Protein AF-A0A5B8EFM5-F1 (afdb_monomer_lite)

pLDDT: mean 84.2, std 10.93, range [48.56, 96.25]

Structure (mmCIF, N/CA/C/O backbone):
data_AF-A0A5B8EFM5-F1
#
_entry.id   AF-A0A5B8EFM5-F1
#
loop_
_atom_site.group_PDB
_atom_site.id
_atom_site.type_symbol
_atom_site.label_atom_id
_atom_site.label_alt_id
_atom_site.label_comp_id
_atom_site.label_asym_id
_atom_site.label_entity_id
_atom_site.label_seq_id
_atom_site.pdbx_PDB_ins_code
_atom_site.Cartn_x
_atom_site.Cartn_y
_atom_site.Cartn_z
_atom_site.occupancy
_atom_site.B_iso_or_equiv
_atom_site.auth_seq_id
_atom_site.auth_comp_id
_atom_site.auth_asym_id
_atom_site.auth_atom_id
_atom_site.pdbx_PDB_model_num
ATOM 1 N N . MET A 1 1 ? 14.393 -16.192 -7.386 1.00 62.50 1 MET A N 1
ATOM 2 C CA . MET A 1 1 ? 14.256 -14.739 -7.627 1.00 62.50 1 MET A CA 1
ATOM 3 C C . MET A 1 1 ? 15.315 -13.992 -6.827 1.00 62.50 1 MET A C 1
ATOM 5 O O . MET A 1 1 ? 15.280 -14.021 -5.596 1.00 62.50 1 MET A O 1
ATOM 9 N N . VAL A 1 2 ? 16.277 -13.407 -7.528 1.00 55.16 2 VAL A N 1
ATOM 10 C CA . VAL A 1 2 ? 17.345 -12.538 -7.006 1.00 55.16 2 VAL A CA 1
ATOM 11 C C . VAL A 1 2 ? 17.161 -11.143 -7.610 1.00 55.16 2 VAL A C 1
ATOM 13 O O . VAL A 1 2 ? 16.418 -11.016 -8.587 1.00 55.16 2 VAL A O 1
ATOM 16 N N . ASP A 1 3 ? 17.741 -10.112 -7.007 1.00 62.31 3 ASP A N 1
ATOM 17 C CA . ASP A 1 3 ? 17.784 -8.777 -7.608 1.00 62.31 3 ASP A CA 1
ATOM 18 C C . ASP A 1 3 ? 18.818 -8.694 -8.750 1.00 62.31 3 ASP A C 1
ATOM 20 O O . ASP A 1 3 ? 19.456 -9.688 -9.105 1.00 62.31 3 ASP A O 1
ATOM 24 N N . ASN A 1 4 ? 18.985 -7.501 -9.332 1.00 58.31 4 ASN A N 1
ATOM 25 C CA . ASN A 1 4 ? 19.917 -7.254 -10.441 1.00 58.31 4 ASN A CA 1
ATOM 26 C C . ASN A 1 4 ? 21.401 -7.457 -10.063 1.00 58.31 4 ASN A C 1
ATOM 28 O O . ASN A 1 4 ? 22.253 -7.444 -10.945 1.00 58.31 4 ASN A O 1
ATOM 32 N N . TYR A 1 5 ? 21.706 -7.655 -8.778 1.00 53.19 5 TYR A N 1
ATOM 33 C CA . TYR A 1 5 ? 23.047 -7.883 -8.237 1.00 53.19 5 TYR A CA 1
ATOM 34 C C . TYR A 1 5 ? 23.229 -9.321 -7.723 1.00 53.19 5 TYR A C 1
ATOM 36 O O . TYR A 1 5 ? 24.233 -9.632 -7.086 1.00 53.19 5 TYR A O 1
ATOM 44 N N . GLY A 1 6 ? 22.266 -10.213 -7.985 1.00 61.09 6 GLY A N 1
ATOM 45 C CA . GLY A 1 6 ? 22.311 -11.603 -7.534 1.00 61.09 6 GLY A CA 1
ATOM 46 C C . GLY A 1 6 ? 21.954 -11.794 -6.057 1.00 61.09 6 GLY A C 1
ATOM 47 O O . GLY A 1 6 ? 22.015 -12.920 -5.559 1.00 61.09 6 GLY A O 1
ATOM 48 N N . VAL A 1 7 ? 21.527 -10.740 -5.353 1.00 65.75 7 VAL A N 1
ATOM 49 C CA . VAL A 1 7 ? 21.168 -10.814 -3.936 1.00 65.75 7 VAL A CA 1
ATOM 50 C C . VAL A 1 7 ? 19.763 -11.408 -3.785 1.00 65.75 7 VAL A C 1
ATOM 52 O O . VAL A 1 7 ? 18.815 -11.008 -4.473 1.00 65.75 7 VAL A O 1
ATOM 55 N N . PRO A 1 8 ? 19.576 -12.392 -2.889 1.00 65.75 8 PRO A N 1
ATOM 56 C CA . PRO A 1 8 ? 18.262 -12.915 -2.561 1.00 65.75 8 PRO A CA 1
ATOM 57 C C . PRO A 1 8 ? 17.311 -11.830 -2.060 1.00 65.75 8 PRO A C 1
ATOM 59 O O . PRO A 1 8 ? 17.551 -11.228 -1.018 1.00 65.75 8 PRO A O 1
ATOM 62 N N . TYR A 1 9 ? 16.170 -11.652 -2.733 1.00 72.06 9 TYR A N 1
ATOM 63 C CA . TYR A 1 9 ? 15.085 -10.877 -2.136 1.00 72.06 9 TYR A CA 1
ATOM 64 C C . TYR A 1 9 ? 14.678 -11.466 -0.773 1.00 72.06 9 TYR A C 1
ATOM 66 O O . TYR A 1 9 ? 14.667 -12.698 -0.626 1.00 72.06 9 TYR A O 1
ATOM 74 N N . PRO A 1 10 ? 14.267 -10.616 0.186 1.00 81.25 10 PRO A N 1
ATOM 75 C CA . PRO A 1 10 ? 13.683 -11.053 1.448 1.00 81.25 10 PRO A CA 1
ATOM 76 C C . PRO A 1 10 ? 12.574 -12.093 1.239 1.00 81.25 10 PRO A C 1
ATOM 78 O O . PRO A 1 10 ? 11.811 -12.022 0.270 1.00 81.25 10 PRO A O 1
ATOM 81 N N . LEU A 1 11 ? 12.456 -13.061 2.155 1.00 82.31 11 LEU A N 1
ATOM 82 C CA . LEU A 1 11 ? 11.496 -14.170 2.031 1.00 82.31 11 LEU A CA 1
ATOM 83 C C . LEU A 1 11 ? 10.048 -13.687 1.858 1.00 82.31 11 LEU A C 1
ATOM 85 O O . LEU A 1 11 ? 9.315 -14.246 1.042 1.00 82.31 11 LEU A O 1
ATOM 89 N N . ILE A 1 12 ? 9.660 -12.622 2.568 1.00 84.31 12 ILE A N 1
ATOM 90 C CA . ILE A 1 12 ? 8.325 -12.016 2.464 1.00 84.31 12 ILE A CA 1
ATOM 91 C C . ILE A 1 12 ? 8.045 -11.489 1.050 1.00 84.31 12 ILE A C 1
ATOM 93 O O . ILE A 1 12 ? 6.984 -11.754 0.490 1.00 84.31 12 ILE A O 1
ATOM 97 N N . LEU A 1 13 ? 9.032 -10.836 0.431 1.00 86.69 13 LEU A N 1
ATOM 98 C CA . LEU A 1 13 ? 8.930 -10.312 -0.928 1.00 86.69 13 LEU A CA 1
ATOM 99 C C . LEU A 1 13 ? 8.870 -11.442 -1.955 1.00 86.69 13 LEU A C 1
ATOM 101 O O . LEU A 1 13 ? 8.027 -11.426 -2.846 1.00 86.69 13 LEU A O 1
ATOM 105 N N . ARG A 1 14 ? 9.700 -12.478 -1.795 1.00 86.62 14 ARG A N 1
ATOM 106 C CA . ARG A 1 14 ? 9.658 -13.666 -2.663 1.00 86.62 14 ARG A CA 1
ATOM 107 C C . ARG A 1 14 ? 8.302 -14.363 -2.630 1.00 86.62 14 ARG A C 1
ATOM 109 O O . ARG A 1 14 ? 7.821 -14.787 -3.680 1.00 86.62 14 ARG A O 1
ATOM 116 N N . LYS A 1 15 ? 7.702 -14.491 -1.444 1.00 89.19 15 LYS A N 1
ATOM 117 C CA . LYS A 1 15 ? 6.383 -15.106 -1.281 1.00 89.19 15 LYS A CA 1
ATOM 118 C C . LYS A 1 15 ? 5.295 -14.263 -1.945 1.00 89.19 15 LYS A C 1
ATOM 120 O O . LYS A 1 15 ? 4.537 -14.815 -2.731 1.00 89.19 15 LYS A O 1
ATOM 125 N N . ALA A 1 16 ? 5.293 -12.949 -1.714 1.00 91.19 16 ALA A N 1
ATOM 126 C CA . ALA A 1 16 ? 4.346 -12.032 -2.347 1.00 91.19 16 ALA A CA 1
ATOM 127 C C . ALA A 1 16 ? 4.389 -12.128 -3.883 1.00 91.19 16 ALA A C 1
ATOM 129 O O . ALA A 1 16 ? 3.358 -12.341 -4.511 1.00 91.19 16 ALA A O 1
ATOM 130 N N . LEU A 1 17 ? 5.583 -12.072 -4.486 1.00 92.44 17 LEU A N 1
ATOM 131 C CA . LEU A 1 17 ? 5.740 -12.183 -5.943 1.00 92.44 17 LEU A CA 1
ATOM 132 C C . LEU A 1 17 ? 5.234 -13.528 -6.487 1.00 92.44 17 LEU A C 1
ATOM 134 O O . LEU A 1 17 ? 4.577 -13.564 -7.524 1.00 92.44 17 LEU A O 1
ATOM 138 N N . LYS A 1 18 ? 5.519 -14.631 -5.781 1.00 93.31 18 LYS A N 1
ATOM 139 C CA . LYS A 1 18 ? 5.038 -15.969 -6.156 1.00 93.31 18 LYS A CA 1
ATOM 140 C C . LYS A 1 18 ? 3.515 -16.076 -6.064 1.00 93.31 18 LYS A C 1
ATOM 142 O O . LYS A 1 18 ? 2.899 -16.665 -6.942 1.00 93.31 18 LYS A O 1
ATOM 147 N N . ASP A 1 19 ? 2.914 -15.560 -4.997 1.00 95.06 19 ASP A N 1
ATOM 148 C CA . ASP A 1 19 ? 1.465 -15.634 -4.806 1.00 95.06 19 ASP A CA 1
ATOM 149 C C . ASP A 1 19 ? 0.730 -14.773 -5.850 1.00 95.06 19 ASP A C 1
ATOM 151 O O . ASP A 1 19 ? -0.230 -15.248 -6.457 1.00 95.06 19 ASP A O 1
ATOM 155 N N . ILE A 1 20 ? 1.242 -13.577 -6.166 1.00 95.00 20 ILE A N 1
ATOM 156 C CA . ILE A 1 20 ? 0.692 -12.719 -7.231 1.00 95.00 20 ILE A CA 1
ATOM 157 C C . ILE A 1 20 ? 0.806 -13.391 -8.602 1.00 95.00 20 ILE A C 1
ATOM 159 O O . ILE A 1 20 ? -0.161 -13.401 -9.358 1.00 95.00 20 ILE A O 1
ATOM 163 N N . SER A 1 21 ? 1.943 -14.023 -8.924 1.00 93.94 21 SER A N 1
ATOM 164 C CA . SER A 1 21 ? 2.095 -14.733 -10.204 1.00 93.94 21 SER A CA 1
ATOM 165 C C . SER A 1 21 ? 1.171 -15.954 -10.335 1.00 93.94 21 SER A C 1
ATOM 167 O O . SER A 1 21 ? 1.033 -16.504 -11.421 1.00 93.94 21 SER A O 1
ATOM 169 N N . GLN A 1 22 ? 0.575 -16.413 -9.230 1.00 96.06 22 GLN A N 1
ATOM 170 C CA . GLN A 1 22 ? -0.446 -17.464 -9.195 1.00 96.06 22 GLN A CA 1
ATOM 171 C C . GLN A 1 22 ? -1.877 -16.898 -9.212 1.00 96.06 22 GLN A C 1
ATOM 173 O O . GLN A 1 22 ? -2.825 -17.649 -8.995 1.00 96.06 22 GLN A O 1
ATOM 178 N N . GLY A 1 23 ? -2.045 -15.590 -9.429 1.00 93.62 23 GLY A N 1
ATOM 179 C CA . GLY A 1 23 ? -3.345 -14.919 -9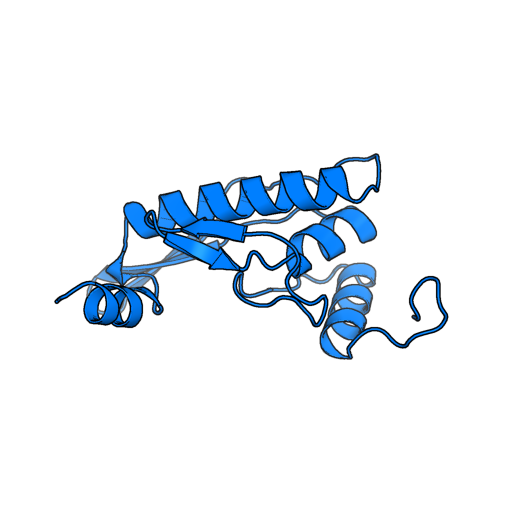.436 1.00 93.62 23 GLY A CA 1
ATOM 180 C C . GLY A 1 23 ? -3.954 -14.715 -8.046 1.00 93.62 23 GLY A C 1
ATOM 181 O O . GLY A 1 23 ? -5.158 -14.497 -7.939 1.00 93.62 23 GLY A O 1
ATOM 182 N N . LYS A 1 24 ? -3.161 -14.808 -6.969 1.00 96.19 24 LYS A N 1
ATOM 183 C CA . LYS A 1 24 ? -3.653 -14.583 -5.603 1.00 96.19 24 LYS A CA 1
ATOM 184 C C . LYS A 1 24 ? -3.558 -13.114 -5.209 1.00 96.19 24 LYS A C 1
ATOM 186 O O . LYS A 1 24 ? -2.644 -12.398 -5.611 1.00 96.19 24 LYS A O 1
ATOM 191 N N . VAL A 1 25 ? -4.462 -12.710 -4.321 1.00 93.62 25 VAL A N 1
ATOM 192 C CA . VAL A 1 25 ? -4.411 -11.412 -3.642 1.00 93.62 25 VAL A CA 1
ATOM 193 C C . VAL A 1 25 ? -3.405 -11.475 -2.496 1.00 93.62 25 VAL A C 1
ATOM 195 O O . VAL A 1 25 ? -3.397 -12.429 -1.715 1.00 93.62 25 VAL A O 1
ATOM 198 N N . VAL A 1 26 ? -2.572 -10.442 -2.376 1.00 93.69 26 VAL A N 1
ATOM 199 C CA . VAL A 1 26 ? -1.607 -10.292 -1.283 1.00 93.69 26 VAL A CA 1
ATOM 200 C C . VAL A 1 26 ? -1.943 -9.031 -0.499 1.00 93.69 26 VAL A C 1
ATOM 202 O O . VAL A 1 26 ? -1.964 -7.937 -1.055 1.00 93.69 26 VAL A O 1
ATOM 205 N N . ALA A 1 27 ? -2.186 -9.185 0.802 1.00 91.50 27 ALA A N 1
ATOM 206 C CA . ALA A 1 27 ? -2.375 -8.066 1.716 1.00 91.50 27 ALA A CA 1
ATOM 207 C C . ALA A 1 27 ? -1.018 -7.616 2.274 1.00 91.50 27 ALA A C 1
ATOM 209 O O . ALA A 1 27 ? -0.272 -8.424 2.833 1.00 91.50 27 ALA A O 1
ATOM 210 N N . ILE A 1 28 ? -0.705 -6.331 2.118 1.00 88.69 28 ILE A N 1
ATOM 211 C CA . ILE A 1 28 ? 0.545 -5.725 2.584 1.00 88.69 28 ILE A CA 1
ATOM 212 C C . ILE A 1 28 ? 0.173 -4.568 3.519 1.00 88.69 28 ILE A C 1
ATOM 214 O O . ILE A 1 28 ? -0.429 -3.602 3.049 1.00 88.69 28 ILE A O 1
ATOM 218 N N . PRO A 1 29 ? 0.508 -4.642 4.820 1.00 84.56 29 PRO A N 1
ATOM 219 C CA . PRO A 1 29 ? 0.375 -3.504 5.721 1.00 84.56 29 PRO A CA 1
ATOM 220 C C . PRO A 1 29 ? 1.189 -2.312 5.202 1.00 84.56 29 PRO A C 1
ATOM 222 O O . PRO A 1 29 ? 2.346 -2.503 4.806 1.00 84.56 29 PRO A O 1
ATOM 225 N N . PRO A 1 30 ? 0.620 -1.096 5.192 1.00 77.81 30 PRO A N 1
ATOM 226 C CA . PRO A 1 30 ? 1.260 0.060 4.580 1.00 77.81 30 PRO A CA 1
ATOM 227 C C . PRO A 1 30 ? 2.555 0.481 5.274 1.00 77.81 30 PRO A C 1
ATOM 229 O O . PRO A 1 30 ? 3.344 1.187 4.667 1.00 77.81 30 PRO A O 1
ATOM 232 N N . GLU A 1 31 ? 2.809 0.043 6.506 1.00 74.62 31 GLU A N 1
ATOM 233 C CA . GLU A 1 31 ? 4.026 0.323 7.270 1.00 74.62 31 GLU A CA 1
ATOM 234 C C . GLU A 1 31 ? 5.205 -0.593 6.885 1.00 74.62 31 GLU A C 1
ATOM 236 O O . GLU A 1 31 ? 6.344 -0.362 7.299 1.00 74.62 31 GLU A O 1
ATOM 241 N N . ILE A 1 32 ? 4.965 -1.648 6.097 1.00 75.44 32 ILE A N 1
ATOM 242 C CA . ILE A 1 32 ? 5.977 -2.659 5.788 1.00 75.44 32 ILE A CA 1
ATOM 243 C C . ILE A 1 32 ? 6.741 -2.303 4.514 1.00 75.44 32 ILE A C 1
ATOM 245 O O . ILE A 1 32 ? 6.220 -2.275 3.402 1.00 75.44 32 ILE A O 1
ATOM 249 N N . SER A 1 33 ? 8.052 -2.144 4.672 1.00 71.06 33 SER A N 1
ATOM 250 C CA . SER A 1 33 ? 8.984 -1.873 3.576 1.00 71.06 33 SER A CA 1
ATOM 251 C C . SER A 1 33 ? 9.343 -3.114 2.744 1.00 71.06 33 SER A C 1
ATOM 253 O O . SER A 1 33 ? 10.011 -3.019 1.720 1.00 71.06 33 SER A O 1
ATOM 255 N N . MET A 1 34 ? 8.903 -4.301 3.176 1.00 73.00 34 MET A N 1
ATOM 256 C CA . MET A 1 34 ? 9.192 -5.605 2.560 1.00 73.00 34 MET A CA 1
ATOM 257 C C . MET A 1 34 ? 10.693 -5.923 2.442 1.00 73.00 34 MET A C 1
ATOM 259 O O . MET A 1 34 ? 11.114 -6.704 1.588 1.00 73.00 34 MET A O 1
ATOM 263 N N . GLY A 1 35 ? 11.503 -5.319 3.317 1.00 63.66 35 GLY A N 1
ATOM 264 C CA . GLY A 1 35 ? 12.963 -5.410 3.293 1.00 63.66 35 GLY A CA 1
ATOM 265 C C . GLY A 1 35 ? 13.619 -4.572 2.191 1.00 63.66 35 GLY A C 1
ATOM 266 O O . GLY A 1 35 ? 14.834 -4.630 2.028 1.00 63.66 35 GLY A O 1
ATOM 267 N N . LEU A 1 36 ? 12.841 -3.758 1.473 1.00 67.31 36 LEU A N 1
ATOM 268 C CA . LEU A 1 36 ? 13.349 -2.639 0.691 1.00 67.31 36 LEU A CA 1
ATOM 269 C C . LEU A 1 36 ? 13.493 -1.486 1.682 1.00 67.31 36 LEU A C 1
ATOM 271 O O . LEU A 1 36 ? 12.504 -0.860 2.039 1.00 67.31 36 LEU A O 1
ATOM 275 N N . GLY A 1 37 ? 14.694 -1.292 2.234 1.00 59.00 37 GLY A N 1
ATOM 276 C CA . GLY A 1 37 ? 14.941 -0.288 3.273 1.00 59.00 37 GLY A CA 1
ATOM 277 C C . GLY A 1 37 ? 14.340 1.086 2.931 1.00 59.00 37 GLY A C 1
A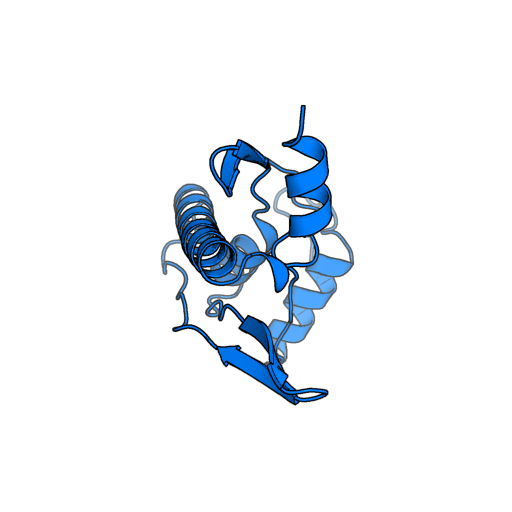TOM 278 O O . GLY A 1 37 ? 14.163 1.407 1.753 1.00 59.00 37 GLY A O 1
ATOM 279 N N . PRO A 1 38 ? 14.002 1.902 3.939 1.00 60.97 38 PRO A N 1
ATOM 280 C CA . PRO A 1 38 ? 13.416 3.208 3.695 1.00 60.97 38 PRO A CA 1
ATOM 281 C C . PRO A 1 38 ? 14.369 4.111 2.914 1.00 60.97 38 PRO A C 1
ATOM 283 O O . PRO A 1 38 ? 15.557 4.172 3.221 1.00 60.97 38 PRO A O 1
ATOM 286 N N . GLN A 1 39 ? 13.852 4.818 1.910 1.00 69.25 39 GLN A N 1
ATOM 287 C CA . GLN A 1 39 ? 14.673 5.714 1.081 1.00 69.25 39 GLN A CA 1
ATOM 288 C C . GLN A 1 39 ? 14.092 7.124 0.946 1.00 69.25 39 GLN A C 1
ATOM 290 O O . GLN A 1 39 ? 14.804 8.027 0.518 1.00 69.25 39 GLN A O 1
ATOM 295 N N . HIS A 1 40 ? 12.832 7.333 1.335 1.00 79.62 40 HIS A N 1
ATOM 296 C CA . HIS A 1 40 ? 12.137 8.607 1.178 1.00 79.62 40 HIS A CA 1
ATOM 297 C C . HIS A 1 40 ? 11.331 8.942 2.432 1.00 79.62 40 HIS A C 1
ATOM 299 O O . HIS A 1 40 ? 10.853 8.047 3.132 1.00 79.62 40 HIS A O 1
ATOM 305 N N . THR A 1 41 ? 11.192 10.234 2.717 1.00 84.62 41 THR A N 1
ATOM 306 C CA . THR A 1 41 ? 10.328 10.754 3.778 1.00 84.62 41 THR A CA 1
ATOM 307 C C . THR A 1 41 ? 9.055 11.340 3.177 1.00 84.62 41 THR A C 1
ATOM 309 O O . THR A 1 41 ? 9.068 11.921 2.093 1.00 84.62 41 THR A O 1
ATOM 312 N N . VAL A 1 42 ? 7.940 11.173 3.881 1.00 87.00 42 VAL A N 1
ATOM 313 C CA . VAL A 1 42 ? 6.631 11.731 3.527 1.00 87.00 42 VAL A CA 1
ATOM 314 C C . VAL A 1 42 ? 5.9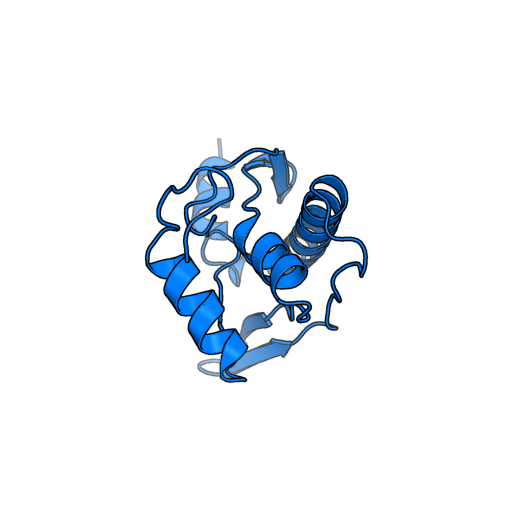99 12.342 4.768 1.00 87.00 42 VAL A C 1
ATOM 316 O O . VAL A 1 42 ? 6.339 11.968 5.889 1.00 87.00 42 VAL A O 1
ATOM 319 N N . LYS A 1 43 ? 5.069 13.281 4.585 1.00 86.19 43 LYS A N 1
ATOM 320 C CA . LYS A 1 43 ? 4.283 13.809 5.697 1.00 86.19 43 LYS A CA 1
ATOM 321 C C . LYS A 1 43 ? 3.089 12.911 5.983 1.00 86.19 43 LYS A C 1
ATOM 323 O O . LYS A 1 43 ? 2.218 12.772 5.130 1.00 86.19 43 LYS A O 1
ATOM 328 N N . LEU A 1 44 ? 3.032 12.383 7.200 1.00 84.12 44 LEU A N 1
ATOM 329 C CA . LEU A 1 44 ? 1.872 11.705 7.769 1.00 84.12 44 LEU A CA 1
ATOM 330 C C . LEU A 1 44 ? 1.445 12.479 9.016 1.00 84.12 44 LEU A C 1
ATOM 332 O O . LEU A 1 44 ? 2.264 12.745 9.894 1.00 84.12 44 LEU A O 1
ATOM 336 N N . LEU A 1 45 ? 0.193 12.933 9.057 1.00 84.31 45 LEU A N 1
ATOM 337 C CA . LEU A 1 45 ? -0.353 13.778 10.124 1.00 84.31 45 LEU A CA 1
ATOM 338 C C . LEU A 1 45 ? 0.508 15.024 10.414 1.00 84.31 45 LEU A C 1
ATOM 340 O O . LEU A 1 45 ? 0.592 15.520 11.534 1.00 84.31 45 LEU A O 1
ATOM 344 N N . GLY A 1 46 ? 1.162 15.554 9.373 1.00 83.62 46 GLY A N 1
ATOM 345 C CA . GLY A 1 46 ? 2.036 16.728 9.461 1.00 83.62 46 GLY A CA 1
ATOM 346 C C . GLY A 1 46 ? 3.454 16.454 9.977 1.00 83.62 46 GLY A C 1
ATOM 347 O O . GLY A 1 46 ? 4.234 17.401 10.081 1.00 83.62 46 GLY A O 1
ATOM 348 N N . LYS A 1 47 ? 3.809 15.196 10.263 1.00 83.69 47 LYS A N 1
ATOM 349 C CA . LYS A 1 47 ? 5.153 14.777 10.680 1.00 83.69 47 LYS A CA 1
ATOM 350 C C . LYS A 1 47 ? 5.872 14.032 9.570 1.00 83.69 47 LYS A C 1
ATOM 352 O O . LYS A 1 47 ? 5.245 13.296 8.813 1.00 83.69 47 LYS A O 1
ATOM 357 N N . ASP A 1 48 ? 7.185 14.212 9.503 1.00 85.81 48 ASP A N 1
ATOM 358 C CA . ASP A 1 48 ? 8.018 13.472 8.565 1.00 85.81 48 ASP A CA 1
ATOM 359 C C . ASP A 1 48 ? 8.155 12.028 9.053 1.00 85.81 48 ASP A C 1
ATOM 361 O O . ASP A 1 48 ? 8.687 11.762 10.131 1.00 85.81 48 ASP A O 1
ATOM 365 N N . VAL A 1 49 ? 7.643 11.098 8.254 1.00 83.31 49 VAL A N 1
ATOM 366 C CA . VAL A 1 49 ? 7.740 9.661 8.488 1.00 83.31 49 VAL A CA 1
ATOM 367 C C . VAL A 1 49 ? 8.470 8.999 7.337 1.00 83.31 49 VAL A C 1
ATOM 369 O O . VAL A 1 49 ? 8.533 9.507 6.215 1.00 83.31 49 VAL A O 1
ATOM 372 N N . SER A 1 50 ? 9.032 7.837 7.627 1.00 84.31 50 SER A N 1
ATOM 373 C CA . SER A 1 50 ? 9.694 7.027 6.625 1.00 84.31 50 SER A CA 1
ATOM 374 C C . SER A 1 50 ? 8.671 6.355 5.711 1.00 84.31 50 SER A C 1
ATOM 376 O O . SER A 1 50 ? 7.777 5.670 6.202 1.00 84.31 50 SER A O 1
ATOM 378 N N . MET A 1 51 ? 8.793 6.554 4.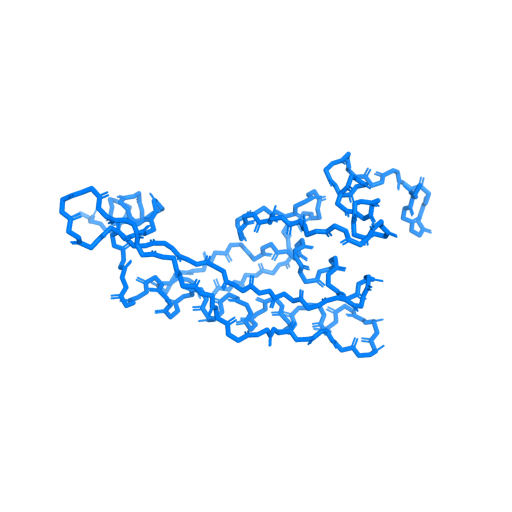397 1.00 86.94 51 MET A N 1
ATOM 379 C CA . MET A 1 51 ? 7.879 5.993 3.405 1.00 86.94 51 MET A CA 1
ATOM 380 C C . MET A 1 51 ? 8.378 4.620 2.920 1.00 86.94 51 MET A C 1
ATOM 382 O O . MET A 1 51 ? 9.377 4.555 2.192 1.00 86.94 51 MET A O 1
ATOM 386 N N . PRO A 1 52 ? 7.714 3.512 3.282 1.00 84.81 52 PRO A N 1
ATOM 387 C CA . PRO A 1 52 ? 7.957 2.212 2.675 1.00 84.81 52 PRO A CA 1
ATOM 388 C C . PRO A 1 52 ? 7.545 2.202 1.200 1.00 84.81 52 PRO A C 1
ATOM 390 O O . PRO A 1 52 ? 6.519 2.752 0.810 1.00 84.81 52 PRO A O 1
ATOM 393 N N . LEU A 1 53 ? 8.353 1.524 0.385 1.00 86.88 53 LEU A N 1
ATOM 394 C CA . LEU A 1 53 ? 8.139 1.379 -1.060 1.00 86.88 53 LEU A CA 1
ATOM 395 C C . LEU A 1 53 ? 7.610 -0.012 -1.446 1.00 86.88 53 LEU A C 1
ATOM 397 O O . LEU A 1 53 ? 7.483 -0.308 -2.629 1.00 86.88 53 LEU A O 1
ATOM 401 N N . GLY A 1 54 ? 7.361 -0.891 -0.470 1.00 86.81 54 GLY A N 1
ATOM 402 C CA . GLY A 1 54 ? 7.111 -2.318 -0.698 1.00 86.81 54 GLY A CA 1
ATOM 403 C C . GLY A 1 54 ? 5.929 -2.591 -1.627 1.00 86.81 54 GLY A C 1
ATOM 404 O O . GLY A 1 54 ? 6.088 -3.272 -2.639 1.00 86.81 54 GLY A O 1
ATOM 405 N N . SER A 1 55 ? 4.763 -2.022 -1.314 1.00 88.94 55 SER A N 1
ATOM 406 C CA . SER A 1 55 ? 3.534 -2.193 -2.099 1.00 88.94 55 SER A CA 1
ATOM 407 C C . SER A 1 55 ? 3.679 -1.662 -3.525 1.00 88.94 55 SER A C 1
ATOM 409 O O . SER A 1 55 ? 3.408 -2.395 -4.472 1.00 88.94 55 SER A O 1
ATOM 411 N N . SER A 1 56 ? 4.181 -0.439 -3.687 1.00 90.62 56 SER A N 1
ATOM 412 C CA . SER A 1 56 ? 4.379 0.200 -4.994 1.00 90.62 56 SER A CA 1
ATOM 413 C C . SER A 1 56 ? 5.435 -0.494 -5.842 1.00 90.62 56 SER A C 1
ATOM 415 O O . SER A 1 56 ? 5.288 -0.660 -7.048 1.00 90.62 56 SER A O 1
ATOM 417 N N . TRP A 1 57 ? 6.506 -0.981 -5.218 1.00 90.19 57 TRP A N 1
ATOM 418 C CA . TRP A 1 57 ? 7.512 -1.757 -5.929 1.00 90.19 57 TRP A CA 1
ATOM 419 C C . TRP A 1 57 ? 6.930 -3.071 -6.457 1.00 90.19 57 TRP A C 1
ATOM 421 O O . TRP A 1 57 ? 7.188 -3.446 -7.601 1.00 90.19 57 TRP A O 1
ATOM 431 N N . VAL A 1 58 ? 6.127 -3.768 -5.645 1.00 91.25 58 VAL A N 1
ATOM 432 C CA . VAL A 1 58 ? 5.449 -5.006 -6.058 1.00 91.25 58 VAL A CA 1
ATOM 433 C C . VAL A 1 58 ? 4.424 -4.727 -7.158 1.00 91.25 58 VAL A C 1
ATO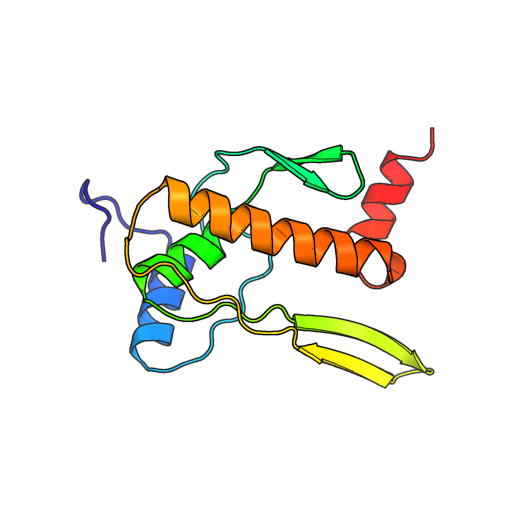M 435 O O . VAL A 1 58 ? 4.426 -5.444 -8.157 1.00 91.25 58 VAL A O 1
ATOM 438 N N . SER A 1 59 ? 3.615 -3.677 -6.998 1.00 92.38 59 SER A N 1
ATOM 439 C CA . SER A 1 59 ? 2.648 -3.172 -7.983 1.00 92.38 59 SER A CA 1
ATOM 440 C C . SER A 1 59 ? 3.315 -2.934 -9.334 1.00 92.38 59 SER A C 1
ATOM 442 O O . SER A 1 59 ? 2.987 -3.600 -10.316 1.00 92.38 59 SER A O 1
ATOM 444 N N . ASN A 1 60 ? 4.351 -2.089 -9.364 1.00 92.19 60 ASN A N 1
ATOM 445 C CA . ASN A 1 60 ? 5.110 -1.788 -10.574 1.00 92.19 60 ASN A CA 1
ATOM 446 C C . ASN A 1 60 ? 5.763 -3.037 -11.177 1.00 92.19 60 ASN A C 1
ATOM 448 O O . ASN A 1 60 ? 5.693 -3.233 -12.386 1.00 92.19 60 ASN A O 1
ATOM 452 N N . LYS A 1 61 ? 6.387 -3.903 -10.369 1.00 90.38 61 LYS A N 1
ATOM 453 C CA . LYS A 1 61 ? 7.087 -5.087 -10.890 1.00 90.38 61 LYS A CA 1
ATOM 454 C C . LYS A 1 61 ? 6.141 -6.112 -11.507 1.00 90.38 61 LYS A C 1
ATOM 456 O O . LYS A 1 61 ? 6.467 -6.701 -12.534 1.00 90.38 61 LYS A O 1
ATOM 461 N N . MET A 1 62 ? 5.012 -6.360 -10.851 1.00 92.94 62 MET A N 1
ATOM 462 C CA . MET A 1 62 ? 4.044 -7.374 -11.270 1.00 92.94 62 MET A CA 1
ATOM 463 C C . MET A 1 62 ? 2.966 -6.815 -12.201 1.00 92.94 62 MET A C 1
ATOM 465 O O . MET A 1 62 ? 2.189 -7.599 -12.733 1.00 92.94 62 MET A O 1
ATOM 469 N N . GLN A 1 63 ? 2.936 -5.492 -12.402 1.00 94.00 63 GLN A N 1
ATOM 470 C CA . GLN A 1 63 ? 1.913 -4.777 -13.169 1.00 94.00 63 GLN A CA 1
ATOM 471 C C . GLN A 1 63 ? 0.497 -5.095 -12.660 1.00 94.00 63 GLN A C 1
ATOM 473 O O . GLN A 1 63 ? -0.399 -5.452 -13.420 1.00 94.00 63 GLN A O 1
ATOM 478 N N . VAL A 1 64 ? 0.309 -4.991 -11.340 1.00 95.31 64 VAL A N 1
ATOM 479 C CA . VAL A 1 64 ? -0.968 -5.255 -10.654 1.00 95.31 64 VAL A CA 1
ATOM 480 C C . VAL A 1 64 ? -1.399 -4.042 -9.834 1.00 95.31 64 VAL A C 1
ATOM 482 O O . VAL A 1 64 ? -0.533 -3.381 -9.272 1.00 95.31 64 VAL A O 1
ATOM 485 N N . PRO A 1 65 ? -2.704 -3.741 -9.722 1.00 95.94 65 PRO A N 1
ATOM 486 C CA . PRO A 1 65 ? -3.167 -2.572 -8.985 1.00 95.94 65 PRO A CA 1
ATOM 487 C C . PRO A 1 65 ? -3.015 -2.721 -7.467 1.00 95.94 65 PRO A C 1
ATOM 489 O O . PRO A 1 65 ? -3.115 -3.818 -6.911 1.00 95.94 65 PRO A O 1
ATOM 492 N N . ILE A 1 66 ? -2.876 -1.584 -6.786 1.00 95.69 66 ILE A N 1
ATOM 493 C CA . ILE A 1 66 ? -2.982 -1.464 -5.329 1.00 95.69 66 ILE A CA 1
ATOM 494 C C . ILE A 1 66 ? -4.402 -1.035 -4.975 1.00 95.69 66 ILE A C 1
ATOM 496 O O . ILE A 1 66 ? -4.882 -0.007 -5.446 1.00 95.69 66 ILE A O 1
ATOM 500 N N . ILE A 1 67 ? -5.052 -1.780 -4.086 1.00 96.19 67 ILE A N 1
ATOM 501 C CA . ILE A 1 67 ? -6.333 -1.394 -3.490 1.00 96.19 67 ILE A CA 1
ATOM 502 C C . ILE A 1 67 ? -6.083 -1.113 -2.014 1.00 96.19 67 ILE A C 1
ATOM 504 O O . ILE A 1 67 ? -5.625 -1.991 -1.281 1.00 96.19 67 ILE A O 1
ATOM 508 N N . ILE A 1 68 ? -6.359 0.117 -1.580 1.00 94.88 68 ILE A N 1
ATOM 509 C CA . ILE A 1 68 ? -6.263 0.476 -0.164 1.00 94.88 68 ILE A CA 1
ATOM 510 C C . ILE A 1 68 ? -7.531 -0.013 0.525 1.00 94.88 68 ILE A C 1
ATOM 512 O O . ILE A 1 68 ? -8.641 0.280 0.084 1.00 94.88 68 ILE A O 1
ATOM 516 N N . LEU A 1 69 ? -7.346 -0.749 1.614 1.00 93.56 69 LEU A N 1
ATOM 517 C CA . LEU A 1 69 ? -8.418 -1.208 2.478 1.00 93.56 69 LEU A CA 1
ATOM 518 C C . LEU A 1 69 ? -8.229 -0.612 3.864 1.00 93.56 69 LEU A C 1
ATOM 520 O O . LEU A 1 69 ? -7.123 -0.619 4.404 1.00 93.56 69 LEU A O 1
ATOM 524 N N . HIS A 1 70 ? -9.321 -0.132 4.444 1.00 92.19 70 HIS A N 1
ATOM 525 C CA . HIS A 1 70 ? -9.351 0.321 5.828 1.00 92.19 70 HIS A CA 1
ATOM 526 C C . HIS A 1 70 ? -10.617 -0.155 6.527 1.00 92.19 70 HIS A C 1
ATOM 528 O O . HIS A 1 70 ? -11.618 -0.509 5.894 1.00 92.19 70 HIS A O 1
ATOM 534 N N . THR A 1 71 ? -10.528 -0.235 7.850 1.00 90.06 71 THR A N 1
ATOM 535 C CA . THR A 1 71 ? -11.575 -0.796 8.695 1.00 90.06 71 THR A CA 1
ATOM 536 C C . THR A 1 71 ? -11.914 0.152 9.822 1.00 90.06 71 THR A C 1
ATOM 538 O O . THR A 1 71 ? -11.021 0.660 10.493 1.00 90.06 71 THR A O 1
ATOM 541 N N . GLU A 1 72 ? -13.202 0.316 10.081 1.00 88.69 72 GLU A N 1
ATOM 542 C CA . GLU A 1 72 ? -13.720 1.178 11.136 1.00 88.69 72 GLU A CA 1
ATOM 543 C C . GLU A 1 72 ? -14.706 0.387 11.996 1.00 88.69 72 GLU A C 1
ATOM 545 O O . GLU A 1 72 ? -15.565 -0.334 11.481 1.00 88.69 72 GLU A O 1
ATOM 550 N N . MET A 1 73 ? -14.603 0.534 13.315 1.00 84.62 73 MET A N 1
ATOM 551 C CA . MET A 1 73 ? -15.650 0.085 14.232 1.00 84.62 73 MET A CA 1
ATOM 552 C C . MET A 1 73 ? -16.793 1.098 14.179 1.00 84.62 73 MET A C 1
ATOM 554 O O . MET A 1 73 ? -16.574 2.273 14.459 1.00 84.62 73 MET A O 1
ATOM 558 N N . THR A 1 74 ? -18.001 0.667 13.818 1.00 82.31 74 THR A N 1
ATOM 559 C CA . THR A 1 74 ? -19.157 1.572 13.702 1.00 82.31 74 THR A CA 1
ATOM 560 C C . THR A 1 74 ? -20.046 1.495 14.939 1.00 82.31 74 THR A C 1
ATOM 562 O O . THR A 1 74 ? -20.044 2.382 15.785 1.00 82.31 74 THR A O 1
ATOM 565 N N . GLU A 1 75 ? -20.790 0.402 15.069 1.00 82.12 75 GLU A N 1
ATOM 566 C CA . GLU A 1 75 ? -21.629 0.081 16.221 1.00 82.12 75 GLU A CA 1
ATOM 567 C C . GLU A 1 75 ? -20.933 -0.962 17.100 1.00 82.12 75 GLU A C 1
ATOM 569 O O . GLU A 1 75 ? -19.953 -1.591 16.689 1.00 82.12 75 GLU A O 1
ATOM 574 N N . LYS A 1 76 ? -21.457 -1.196 18.311 1.00 78.31 76 LYS A N 1
ATOM 575 C CA . LYS A 1 76 ? -20.924 -2.209 19.230 1.00 78.31 76 LYS A CA 1
ATOM 576 C C . LYS A 1 76 ? -20.857 -3.567 18.502 1.00 78.31 76 LYS A C 1
ATOM 578 O O . LYS A 1 76 ? -21.886 -4.190 18.262 1.00 78.31 76 LYS A O 1
ATOM 583 N N . TYR A 1 77 ? -19.635 -3.981 18.150 1.00 78.62 77 TYR A N 1
ATOM 584 C CA . TYR A 1 77 ? -19.261 -5.212 17.428 1.00 78.62 77 TYR A CA 1
ATOM 585 C C . TYR A 1 77 ? -19.439 -5.254 15.899 1.00 78.62 77 TYR A C 1
ATOM 587 O O . TYR A 1 77 ? -19.269 -6.324 15.316 1.00 78.62 77 TYR A O 1
ATOM 595 N N . LYS A 1 78 ? -19.721 -4.136 15.218 1.00 89.44 78 LYS A N 1
ATOM 596 C CA . LYS A 1 78 ? -19.733 -4.102 13.743 1.00 89.44 78 LYS A CA 1
ATOM 597 C C . LYS A 1 78 ? -18.457 -3.468 13.199 1.00 89.44 78 LYS A C 1
ATOM 599 O O . LYS A 1 78 ? -18.089 -2.367 13.600 1.00 89.44 78 LYS A O 1
ATOM 604 N N . ILE A 1 79 ? -17.822 -4.162 12.254 1.00 89.62 79 ILE A N 1
ATOM 605 C CA . ILE A 1 79 ? -16.672 -3.665 11.495 1.00 89.62 79 ILE A CA 1
ATOM 606 C C . ILE A 1 79 ? -17.163 -3.294 10.101 1.00 89.62 79 ILE A C 1
ATOM 608 O O . ILE A 1 79 ? -17.671 -4.142 9.365 1.00 89.62 79 ILE A O 1
ATOM 612 N N . LYS A 1 80 ? -16.996 -2.030 9.728 1.00 91.00 80 LYS A N 1
ATOM 613 C CA . LYS A 1 80 ? -17.120 -1.582 8.346 1.00 91.00 80 LYS A CA 1
ATOM 614 C C . LYS A 1 80 ? -15.768 -1.755 7.671 1.00 91.00 80 LYS A C 1
ATOM 616 O O . LYS A 1 80 ? -14.760 -1.284 8.186 1.00 91.00 80 LYS A O 1
ATOM 621 N N . ILE A 1 81 ? -15.763 -2.412 6.517 1.00 93.56 81 ILE A N 1
ATOM 622 C CA . ILE A 1 81 ? -14.586 -2.558 5.661 1.00 93.56 81 ILE A CA 1
ATOM 623 C C . ILE A 1 81 ? -14.826 -1.708 4.420 1.00 93.56 81 ILE A C 1
ATOM 625 O O . ILE A 1 81 ? -15.847 -1.874 3.751 1.00 93.56 81 ILE A O 1
ATOM 629 N N . THR A 1 82 ? -13.900 -0.806 4.119 1.00 94.50 82 THR A N 1
ATOM 630 C CA . THR A 1 82 ? -13.973 0.069 2.949 1.00 94.50 82 THR A CA 1
ATOM 631 C C . THR A 1 82 ? -12.818 -0.254 2.012 1.00 94.50 82 THR A C 1
ATOM 633 O O . THR A 1 82 ? -11.670 -0.349 2.448 1.00 94.50 82 THR A O 1
ATOM 636 N N . PHE A 1 83 ? -13.132 -0.419 0.729 1.00 95.75 83 PHE A N 1
ATOM 637 C CA . PHE A 1 83 ? -12.158 -0.566 -0.347 1.00 95.75 83 PHE A CA 1
ATOM 638 C C . PHE A 1 83 ? -12.138 0.736 -1.142 1.00 95.75 83 PHE A C 1
ATOM 640 O O . PHE A 1 83 ? -13.174 1.171 -1.640 1.00 95.75 83 PHE A O 1
ATOM 647 N N . GLU A 1 84 ? -10.973 1.361 -1.233 1.00 95.69 84 GLU A N 1
ATOM 648 C CA . GLU A 1 84 ? -10.766 2.554 -2.050 1.00 95.69 84 GLU A CA 1
ATOM 649 C C . GLU A 1 84 ? -10.602 2.186 -3.529 1.00 95.69 84 GLU A C 1
ATOM 651 O O . GLU A 1 84 ? -10.267 1.049 -3.869 1.00 95.69 84 GLU A O 1
ATOM 656 N N . ASP A 1 85 ? -10.751 3.177 -4.409 1.00 95.62 85 ASP A N 1
ATOM 657 C CA . ASP A 1 85 ? -10.487 2.983 -5.834 1.00 95.62 85 ASP A CA 1
ATOM 658 C C . ASP A 1 85 ? -9.056 2.471 -6.084 1.00 95.62 85 ASP A C 1
ATOM 660 O O . ASP A 1 85 ? -8.100 2.997 -5.480 1.00 95.62 85 ASP A O 1
ATOM 664 N N . PRO A 1 86 ? -8.893 1.497 -7.003 1.00 96.25 86 PRO A N 1
ATOM 665 C CA . PRO A 1 86 ? -7.598 0.923 -7.335 1.00 96.25 86 PRO A CA 1
ATOM 666 C C . PRO A 1 86 ? -6.637 1.982 -7.879 1.00 96.25 86 PRO A C 1
ATOM 668 O O . PRO A 1 86 ? -7.002 2.855 -8.666 1.00 96.25 86 PRO A O 1
ATOM 671 N N . ILE A 1 87 ? -5.377 1.867 -7.477 1.00 95.56 87 ILE A N 1
ATOM 672 C CA . ILE A 1 87 ? -4.248 2.629 -8.002 1.00 95.56 87 ILE A CA 1
ATOM 673 C C . ILE A 1 87 ? -3.495 1.694 -8.942 1.00 95.56 87 ILE A C 1
ATOM 675 O O . ILE A 1 87 ? -2.973 0.670 -8.505 1.00 95.56 87 ILE A O 1
ATOM 679 N N . TYR A 1 88 ? -3.474 2.024 -10.229 1.00 95.12 88 TYR A N 1
ATOM 680 C CA . TYR A 1 88 ? -2.773 1.230 -11.235 1.00 95.12 88 TYR A CA 1
ATOM 681 C C . TYR A 1 88 ? -1.318 1.697 -11.373 1.00 95.12 88 TYR A C 1
ATOM 683 O O . TYR A 1 88 ? -1.080 2.911 -11.383 1.00 95.12 88 TYR A O 1
ATOM 691 N N . PRO A 1 89 ? -0.355 0.767 -11.508 1.00 94.12 89 PRO A N 1
ATOM 692 C CA . PRO A 1 89 ? 1.036 1.124 -11.734 1.00 94.12 89 PRO A CA 1
ATOM 693 C C . PRO A 1 89 ? 1.228 1.763 -13.109 1.00 94.12 89 PRO A C 1
ATOM 695 O O . PRO A 1 89 ? 0.449 1.553 -14.039 1.00 94.12 89 PRO A O 1
ATOM 698 N N . SER A 1 90 ? 2.320 2.513 -13.253 1.00 90.94 90 SER A N 1
ATOM 699 C CA . SER A 1 90 ? 2.764 2.969 -14.568 1.00 90.94 90 SER A CA 1
ATOM 700 C C . SER A 1 90 ? 3.240 1.784 -15.413 1.00 90.94 90 SER A C 1
ATOM 702 O O . SER A 1 90 ? 3.919 0.883 -14.913 1.00 90.94 90 SER A O 1
ATOM 704 N N . GLU A 1 91 ? 2.962 1.837 -16.717 1.00 89.88 91 GLU A N 1
ATOM 705 C CA . GLU A 1 91 ? 3.542 0.912 -17.699 1.00 89.88 91 GLU A CA 1
ATOM 706 C C . GLU A 1 91 ? 5.075 1.029 -17.746 1.00 89.88 91 GLU A C 1
ATOM 708 O O . GLU A 1 91 ? 5.788 0.058 -18.002 1.00 89.88 91 GLU A O 1
ATOM 713 N N . ILE A 1 92 ? 5.606 2.224 -17.458 1.00 88.94 92 ILE A N 1
ATOM 714 C CA . ILE A 1 92 ? 7.044 2.477 -17.426 1.00 88.94 92 ILE A CA 1
ATOM 715 C C . ILE A 1 92 ? 7.567 2.126 -16.033 1.00 88.94 92 ILE A C 1
ATOM 717 O O . ILE A 1 92 ? 7.385 2.872 -15.071 1.00 88.94 92 ILE A O 1
ATOM 721 N N . GLN A 1 93 ? 8.290 1.016 -15.923 1.00 84.31 93 GLN A N 1
ATOM 722 C CA . GLN A 1 93 ? 8.893 0.598 -14.659 1.00 84.31 93 GLN A CA 1
ATOM 723 C C . GLN A 1 93 ? 10.187 1.372 -14.393 1.00 84.31 93 GLN A C 1
ATOM 725 O O . GLN A 1 93 ? 11.259 1.030 -14.892 1.00 84.31 93 GLN A O 1
ATOM 730 N N . ASN A 1 94 ? 10.098 2.424 -13.584 1.00 86.94 94 ASN A N 1
ATOM 731 C CA . ASN A 1 94 ? 11.264 3.163 -13.117 1.00 86.94 94 ASN A CA 1
ATOM 732 C C . ASN A 1 94 ? 11.116 3.576 -11.646 1.00 86.94 94 ASN A C 1
ATOM 734 O O . ASN A 1 94 ? 10.038 3.533 -11.053 1.00 86.94 94 ASN A O 1
ATOM 738 N N . ARG A 1 95 ? 12.238 3.978 -11.046 1.00 86.62 95 ARG A N 1
ATOM 739 C CA . ARG A 1 95 ? 12.298 4.349 -9.631 1.00 86.62 95 ARG A CA 1
ATOM 740 C C . ARG A 1 95 ? 11.404 5.545 -9.289 1.00 86.62 95 ARG A C 1
ATOM 742 O O . ARG A 1 95 ? 10.789 5.531 -8.229 1.00 86.62 95 ARG A O 1
ATOM 749 N N . GLN A 1 96 ? 11.342 6.554 -10.155 1.00 89.81 96 GLN A N 1
ATOM 750 C CA . GLN A 1 96 ? 10.536 7.750 -9.917 1.00 89.81 96 GLN A CA 1
ATOM 751 C C . GLN A 1 96 ? 9.047 7.398 -9.851 1.00 89.81 96 GLN A C 1
ATOM 753 O O . GLN A 1 96 ? 8.375 7.780 -8.902 1.00 89.81 96 GLN A O 1
ATOM 758 N N . ASN A 1 97 ? 8.571 6.551 -10.760 1.00 89.62 97 ASN A N 1
ATOM 759 C CA . ASN A 1 97 ? 7.183 6.097 -10.783 1.00 89.62 97 ASN A CA 1
ATOM 760 C C . ASN A 1 97 ? 6.806 5.307 -9.520 1.00 89.62 97 ASN A C 1
ATOM 762 O O . ASN A 1 97 ? 5.713 5.489 -8.991 1.00 89.62 97 ASN A O 1
ATOM 766 N N . ILE A 1 98 ? 7.716 4.484 -8.984 1.00 89.81 98 ILE A N 1
ATOM 767 C CA . ILE A 1 98 ? 7.507 3.784 -7.702 1.00 89.81 98 ILE A CA 1
ATOM 768 C C . ILE A 1 98 ? 7.391 4.787 -6.545 1.00 89.81 98 ILE A C 1
ATOM 770 O O . ILE A 1 98 ? 6.563 4.609 -5.647 1.00 89.81 98 ILE A O 1
ATOM 774 N N . ILE A 1 99 ? 8.218 5.836 -6.539 1.00 89.56 99 ILE A N 1
ATOM 775 C CA . ILE A 1 99 ? 8.173 6.893 -5.519 1.00 89.56 99 ILE A CA 1
ATOM 776 C C . ILE A 1 99 ? 6.861 7.677 -5.619 1.00 89.56 99 ILE A C 1
ATOM 778 O O . ILE A 1 99 ? 6.228 7.932 -4.593 1.00 89.56 99 ILE A O 1
ATOM 782 N N . ASP A 1 100 ? 6.432 8.023 -6.830 1.00 90.94 100 ASP A N 1
ATOM 783 C CA . ASP A 1 100 ? 5.212 8.792 -7.075 1.00 90.94 100 ASP A CA 1
ATOM 784 C C . ASP A 1 100 ? 3.960 7.985 -6.699 1.00 90.94 100 ASP A C 1
ATOM 786 O O . ASP A 1 100 ? 3.092 8.493 -5.984 1.00 90.94 100 ASP A O 1
ATOM 790 N N . GLU A 1 101 ? 3.906 6.704 -7.080 1.00 91.75 101 GLU A N 1
ATOM 791 C CA . GLU A 1 101 ? 2.856 5.765 -6.665 1.00 91.75 101 GLU A CA 1
ATOM 792 C C . GLU A 1 101 ? 2.821 5.620 -5.135 1.00 91.75 101 GLU A C 1
ATOM 794 O O . GLU A 1 101 ? 1.763 5.775 -4.526 1.00 91.75 101 GLU A O 1
ATOM 799 N N . SER A 1 102 ? 3.978 5.432 -4.487 1.00 90.50 102 SER A N 1
ATOM 800 C CA . SER A 1 102 ? 4.058 5.343 -3.018 1.00 90.50 102 SER A CA 1
ATOM 801 C C . SER A 1 102 ? 3.580 6.625 -2.345 1.00 90.50 102 SER A C 1
ATOM 803 O O . SER A 1 102 ? 2.819 6.579 -1.381 1.00 90.50 102 SER A O 1
ATOM 805 N N . THR A 1 103 ? 3.970 7.780 -2.881 1.00 90.88 103 THR A N 1
ATOM 806 C CA . THR A 1 103 ? 3.541 9.085 -2.371 1.00 90.88 103 THR A CA 1
ATOM 807 C C . THR A 1 103 ? 2.029 9.243 -2.502 1.00 90.88 103 THR A C 1
ATOM 809 O O . THR A 1 103 ? 1.377 9.762 -1.595 1.00 90.88 103 THR A O 1
ATOM 812 N N . HIS A 1 104 ? 1.448 8.787 -3.612 1.00 91.81 104 HIS A N 1
ATOM 813 C CA . HIS A 1 104 ? 0.005 8.806 -3.819 1.00 91.81 104 HIS A CA 1
ATOM 814 C C . HIS A 1 104 ? -0.731 7.886 -2.834 1.00 91.81 104 HIS A C 1
ATOM 816 O O . HIS A 1 104 ? -1.697 8.323 -2.203 1.00 91.81 104 HIS A O 1
ATOM 822 N N . VAL A 1 105 ? -0.235 6.660 -2.632 1.00 91.81 105 VAL A N 1
ATOM 823 C CA . VAL A 1 105 ? -0.750 5.715 -1.626 1.00 91.81 105 VAL A CA 1
ATOM 824 C C . VAL A 1 105 ? -0.729 6.352 -0.234 1.00 91.81 105 VAL A C 1
ATOM 826 O O . VAL A 1 105 ? -1.760 6.399 0.437 1.00 91.81 105 VAL A O 1
ATOM 829 N N . PHE A 1 106 ? 0.405 6.925 0.177 1.00 90.31 106 PHE A N 1
ATOM 830 C CA . PHE A 1 106 ? 0.539 7.562 1.489 1.00 90.31 106 PHE A CA 1
ATOM 831 C C . PHE A 1 106 ? -0.357 8.788 1.660 1.00 90.31 106 PHE A C 1
ATOM 833 O O . PHE A 1 106 ? -0.913 8.980 2.737 1.00 90.31 106 PHE A O 1
ATOM 840 N N . LYS A 1 107 ? -0.571 9.589 0.611 1.00 90.94 107 LYS A N 1
ATOM 841 C CA . LYS A 1 107 ? -1.533 10.703 0.650 1.00 90.94 107 LYS A CA 1
ATOM 842 C C . LYS A 1 107 ? -2.967 10.221 0.881 1.00 90.94 107 LYS A C 1
ATOM 844 O O . LYS A 1 107 ? -3.705 10.863 1.628 1.00 90.94 107 LYS A O 1
ATOM 849 N N . LYS A 1 108 ? -3.374 9.104 0.262 1.00 92.88 108 LYS A N 1
ATOM 850 C CA . LYS A 1 108 ? -4.695 8.506 0.519 1.00 92.88 108 LYS A CA 1
ATOM 851 C C . LYS A 1 108 ? -4.796 7.991 1.958 1.00 92.88 108 LYS A C 1
ATOM 853 O O . LYS A 1 108 ? -5.781 8.287 2.626 1.00 92.88 108 LYS A O 1
ATOM 858 N N . ILE A 1 109 ? -3.765 7.302 2.453 1.00 91.44 109 ILE A N 1
ATOM 859 C CA . ILE A 1 109 ? -3.701 6.817 3.842 1.00 91.44 109 ILE A CA 1
ATOM 860 C C . ILE A 1 109 ? -3.778 7.980 4.838 1.00 91.44 109 ILE A C 1
ATOM 862 O O . ILE A 1 109 ? -4.587 7.933 5.758 1.00 91.44 109 ILE A O 1
ATOM 866 N N . ASP A 1 110 ? -3.009 9.052 4.629 1.00 90.88 110 ASP A N 1
ATOM 867 C CA . ASP A 1 110 ? -3.049 10.254 5.472 1.00 90.88 110 ASP A CA 1
ATOM 868 C C . ASP A 1 110 ? -4.462 10.848 5.528 1.00 90.88 110 ASP A C 1
ATOM 870 O O . ASP A 1 110 ? -4.960 11.168 6.605 1.00 90.88 110 ASP A O 1
ATOM 874 N N . LYS A 1 111 ? -5.153 10.930 4.384 1.00 92.12 111 LYS A N 1
ATOM 875 C CA . LYS A 1 111 ? -6.545 11.395 4.326 1.00 92.12 111 LYS A CA 1
ATOM 876 C C . LYS A 1 111 ? -7.497 10.484 5.111 1.00 92.12 111 LYS A C 1
ATOM 878 O O . LYS A 1 111 ? -8.347 10.996 5.834 1.00 92.12 111 LYS A O 1
ATOM 883 N N . ILE A 1 112 ? -7.358 9.163 4.985 1.00 91.81 112 ILE A N 1
ATOM 884 C CA . ILE A 1 112 ? -8.181 8.182 5.713 1.00 91.81 112 ILE A CA 1
ATOM 885 C C . ILE A 1 112 ? -7.976 8.336 7.223 1.00 91.81 112 ILE A C 1
ATOM 887 O O . ILE A 1 112 ? -8.947 8.494 7.961 1.00 91.81 112 ILE A O 1
ATOM 891 N N . ILE A 1 113 ? -6.719 8.382 7.673 1.00 90.56 113 ILE A N 1
ATOM 892 C CA . ILE A 1 113 ? -6.390 8.534 9.094 1.00 90.56 113 ILE A CA 1
ATOM 893 C C . ILE A 1 113 ? -6.903 9.878 9.621 1.00 90.56 113 ILE A C 1
ATOM 895 O O . ILE A 1 113 ? -7.468 9.923 10.702 1.00 90.56 113 ILE A O 1
ATOM 899 N N . ARG A 1 114 ? -6.785 10.982 8.873 1.00 89.06 114 ARG A N 1
ATOM 900 C CA . ARG A 1 114 ? -7.335 12.281 9.312 1.00 89.06 114 ARG A CA 1
ATOM 901 C C . ARG A 1 114 ? -8.849 12.270 9.489 1.00 89.06 114 ARG A C 1
ATOM 903 O O . ARG A 1 114 ? -9.349 12.970 10.364 1.00 89.06 114 ARG A O 1
ATOM 910 N N . ASN A 1 115 ? -9.564 11.519 8.657 1.00 89.19 115 ASN A N 1
ATOM 911 C CA . ASN A 1 115 ? -11.017 11.427 8.741 1.00 89.19 115 ASN A CA 1
ATOM 912 C C . ASN A 1 115 ? -11.461 10.551 9.918 1.00 89.19 115 ASN A C 1
ATOM 914 O O . ASN A 1 115 ? -12.444 10.884 10.571 1.00 89.19 115 ASN A O 1
ATOM 918 N N . ASN A 1 116 ? -10.729 9.468 10.199 1.00 85.31 116 ASN A N 1
ATOM 919 C CA . ASN A 1 116 ? -11.053 8.505 11.253 1.00 85.31 116 ASN A CA 1
ATOM 920 C C . ASN A 1 116 ? -9.806 8.130 12.077 1.00 85.31 116 ASN A C 1
ATOM 922 O O . ASN A 1 116 ? -9.355 6.984 12.031 1.00 85.31 116 ASN A O 1
ATOM 926 N N . PRO A 1 117 ? -9.239 9.064 12.858 1.00 82.94 117 PRO A N 1
ATOM 927 C CA . PRO A 1 117 ? -7.926 8.891 13.484 1.00 82.94 117 PRO A CA 1
ATOM 928 C C . PRO A 1 117 ? -7.847 7.682 14.415 1.00 82.94 117 PRO A C 1
ATOM 930 O O . PRO A 1 117 ? -6.957 6.850 14.273 1.00 82.94 117 PRO A O 1
ATOM 933 N N . TYR A 1 118 ? -8.839 7.512 15.286 1.00 79.81 118 TYR A N 1
ATOM 934 C CA . TYR A 1 118 ? -8.891 6.411 16.254 1.00 79.81 118 TYR A CA 1
ATOM 935 C C . TYR A 1 118 ? -9.172 5.032 15.632 1.00 79.81 118 TYR A C 1
ATOM 937 O O . TYR A 1 118 ? -9.156 4.029 16.340 1.00 79.81 118 TYR A O 1
ATOM 945 N N . SER A 1 119 ? -9.425 4.954 14.319 1.00 81.50 119 SER A N 1
ATOM 946 C CA . SER A 1 119 ? -9.501 3.669 13.606 1.00 81.50 119 SER A CA 1
ATOM 947 C C . SER A 1 119 ? -8.119 3.105 13.262 1.00 81.50 119 SER A C 1
ATOM 949 O O . SER A 1 119 ? -7.971 1.902 13.050 1.00 81.50 119 SER A O 1
ATOM 951 N N . TRP A 1 120 ? -7.086 3.952 13.245 1.00 84.12 120 TRP A N 1
ATOM 952 C CA . TRP A 1 120 ? -5.718 3.530 12.991 1.00 84.12 120 TRP A CA 1
ATOM 953 C C . TRP A 1 120 ? -5.004 3.235 14.309 1.00 84.12 120 TRP A C 1
ATOM 955 O O . TRP A 1 120 ? -4.803 4.124 15.132 1.00 84.12 120 TRP A O 1
ATOM 965 N N . CYS A 1 121 ? -4.551 1.992 14.497 1.00 77.88 121 CYS A N 1
ATOM 966 C CA . CYS A 1 121 ? -3.887 1.560 15.734 1.00 77.88 121 CYS A CA 1
ATOM 967 C C . CYS A 1 121 ? -2.623 2.372 16.080 1.00 77.88 121 CYS A C 1
ATOM 969 O O . CYS A 1 121 ? -2.216 2.418 17.239 1.00 77.88 121 CYS A O 1
ATOM 971 N N . GLY A 1 122 ? -1.993 3.016 15.090 1.00 75.12 122 GLY A N 1
ATOM 972 C CA . GLY A 1 122 ? -0.847 3.899 15.306 1.00 75.12 122 GLY A CA 1
ATOM 973 C C . GLY A 1 122 ? -1.207 5.254 15.926 1.00 75.12 122 GLY A C 1
ATOM 974 O O . GLY A 1 122 ? -0.319 5.926 16.454 1.00 75.12 122 GLY A O 1
ATOM 975 N N . TYR A 1 123 ? -2.485 5.650 15.907 1.00 75.31 123 TYR A N 1
ATOM 976 C CA . TYR A 1 123 ? -2.906 6.989 16.309 1.00 75.31 123 TYR A CA 1
ATOM 977 C C . TYR A 1 123 ? -2.734 7.235 17.806 1.00 75.31 123 TYR A C 1
ATOM 979 O O . TYR A 1 123 ? -2.209 8.274 18.174 1.00 75.31 123 TYR A O 1
ATOM 987 N N . ASP A 1 124 ? -3.052 6.270 18.670 1.00 70.12 124 ASP A N 1
ATOM 988 C CA . ASP A 1 124 ? -2.870 6.428 20.123 1.00 70.12 124 ASP A CA 1
ATOM 989 C C . ASP A 1 124 ? -1.398 6.630 20.508 1.00 70.12 124 ASP A C 1
ATOM 991 O O . ASP A 1 124 ? -1.073 7.352 21.451 1.00 70.12 124 ASP A O 1
ATOM 995 N N . THR A 1 125 ? -0.486 5.980 19.779 1.00 70.75 125 THR A N 1
ATOM 996 C CA . THR A 1 125 ? 0.959 6.161 19.977 1.00 70.75 125 THR A CA 1
ATOM 997 C C . THR A 1 125 ? 1.401 7.519 19.445 1.00 70.75 125 THR A C 1
ATOM 999 O O . THR A 1 125 ? 2.152 8.222 20.116 1.00 70.75 125 THR A O 1
ATOM 1002 N N . PHE A 1 126 ? 0.904 7.908 18.269 1.00 74.50 126 PHE A N 1
ATOM 1003 C CA . PHE A 1 126 ? 1.157 9.219 17.682 1.00 74.50 126 PHE A CA 1
ATOM 1004 C C . PHE A 1 126 ? 0.669 10.352 18.598 1.00 74.50 126 PHE A C 1
ATOM 1006 O O . PHE A 1 126 ? 1.437 11.259 18.895 1.00 74.50 126 PHE A O 1
ATOM 1013 N N . ASP A 1 127 ? -0.559 10.270 19.107 1.00 73.38 127 ASP A N 1
ATOM 1014 C CA . ASP A 1 127 ? -1.182 11.272 19.976 1.00 73.38 127 ASP A CA 1
ATOM 1015 C C . ASP A 1 127 ? -0.411 11.424 21.296 1.00 73.38 127 ASP A C 1
ATOM 1017 O O . ASP A 1 127 ? -0.042 12.530 21.686 1.00 73.38 127 ASP A O 1
ATOM 1021 N N . LYS A 1 128 ? -0.007 10.309 21.923 1.00 71.88 128 LYS A N 1
ATOM 1022 C CA . LYS A 1 128 ? 0.857 10.329 23.120 1.00 71.88 128 LYS A CA 1
ATOM 1023 C C . LYS A 1 128 ? 2.232 10.950 22.879 1.00 71.88 128 LYS A C 1
ATOM 1025 O O . LYS A 1 128 ? 2.782 11.552 23.792 1.00 71.88 128 LYS A O 1
ATOM 1030 N N . MET A 1 129 ? 2.800 10.807 21.681 1.00 69.38 129 MET A N 1
ATOM 1031 C CA . MET A 1 129 ? 4.054 11.480 21.311 1.00 69.38 129 MET A CA 1
ATOM 1032 C C . MET A 1 129 ? 3.860 12.977 21.015 1.00 69.38 129 MET A C 1
ATOM 1034 O O . MET A 1 129 ? 4.836 13.728 20.982 1.00 69.38 129 MET A O 1
ATOM 1038 N N . MET A 1 130 ? 2.621 13.406 20.764 1.00 65.44 130 MET A N 1
ATOM 1039 C CA . MET A 1 130 ? 2.258 14.780 20.415 1.00 65.44 130 MET A CA 1
ATOM 1040 C C . MET A 1 130 ? 1.828 15.617 21.624 1.00 65.44 130 MET A C 1
ATOM 1042 O O . MET A 1 130 ? 1.999 16.838 21.593 1.00 65.44 130 MET A O 1
ATOM 1046 N N . ILE A 1 131 ? 1.309 14.985 22.680 1.00 58.12 131 ILE A N 1
ATOM 1047 C CA . ILE A 1 131 ? 1.027 15.632 23.965 1.00 58.12 131 ILE A CA 1
ATOM 1048 C C . ILE A 1 131 ? 2.367 15.919 24.662 1.00 58.12 131 ILE A C 1
ATOM 1050 O O . ILE A 1 131 ? 3.092 15.000 25.043 1.00 58.12 131 ILE A O 1
ATOM 1054 N N . LYS A 1 132 ? 2.707 17.208 24.775 1.00 48.56 132 LYS A N 1
ATOM 1055 C CA . LYS A 1 132 ? 3.836 17.722 25.565 1.00 48.56 132 LYS A CA 1
ATOM 1056 C C . LYS A 1 132 ? 3.420 17.992 27.002 1.00 48.56 132 LYS A C 1
ATOM 1058 O O . LYS A 1 132 ? 2.308 18.535 27.179 1.00 48.56 132 LYS A O 1
#

Foldseek 3Di:
DAPPVRHDQQPQLVVLLVCVVVVHDDDDDQPDLSPVDFDDWDDAVRDTDTQRLRVLLSQLVSQHWDWDWFWDDDDDPDIDIDIDDTDTQDPDDDPVSSVVSSNVVRVVVSVVCVVPVVSDPCNVVVVVVVPD

Radius of gyration: 16.06 Å; chains: 1; bounding box: 45×35×43 Å

InterPro domains:
  IPR004960 Bacterial lipid A biosynthesis acyltransferase [PF03279] (13-120)

Secondary structure (DSSP, 8-state):
-B-TTSPBPPHHHHHHHHHHHTT------TT--TTS---EEEEETTEEEEE--HHHHHHHHHT--B--EEEEE-STT-EEEEEPPPBPPPSS--HHHHHHHHHHHHHHHHHH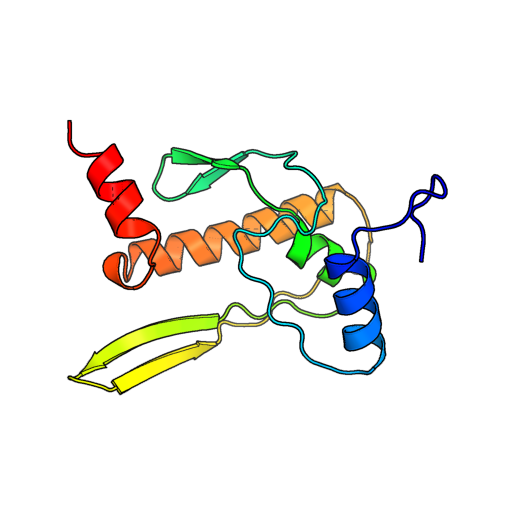HHHSGGGSTTHHHHHHHH--

Organism: Lactobacillus amylovorus (NCBI:txid1604)

Sequence (132 aa):
MVDNYGVPYPLILRKALKDISQGKVVAIPPEISMGLGPQHTVKLLGKDVSMPLGSSWVSNKMQVPIIILHTEMTEKYKIKITFEDPIYPSEIQNRQNIIDESTHVFKKIDKIIRNNPYSWCGYDTFDKMMIK